Protein AF-A0A965MMC2-F1 (afdb_monomer)

Nearest PDB structures (foldseek):
  4yn8-assembly1_A  TM=6.176E-01  e=1.326E+00  Corynebacterium diphtheriae
  1mdm-assembly1_A  TM=3.564E-01  e=2.985E-01  Homo sapiens
  1h0m-assembly2_D  TM=5.330E-01  e=1.586E+00  Agrobacterium tumefaciens
  8dq1-assembly1_D  TM=5.779E-01  e=2.408E+00  Pseudomonas aeruginosa
  7r3e-assembly1_B  TM=4.944E-01  e=1.408E+00  Pseudomonas aeruginosa PAO1

Foldseek 3Di:
DDPPQVDDLVVLVVCLVVVHDLVVVCVVSVHDSVVSQVSCVVVVSHDDPDDDPDPDDLVVLLVVVVVVDQLCRSQVVRVHDSVVSVCSPVVVVVVVVD

Solvent-accessible surface area (backbone atoms only — not comparable to full-atom values): 5971 Å² total; per-residue (Å²): 133,83,80,81,64,89,71,62,64,68,60,53,51,52,40,50,72,73,64,55,55,56,60,59,54,14,68,74,65,75,46,56,50,66,56,47,52,51,51,27,48,77,69,72,56,57,74,78,80,82,71,80,80,72,95,62,66,41,68,62,54,42,51,45,45,72,72,69,47,51,54,57,60,52,6,61,74,70,76,48,55,40,75,52,44,50,50,39,38,54,54,48,51,61,64,72,78,106

Secondary structure (DSSP, 8-state):
--------HHHHHHHHHTT--HHHHHHHHT--HHHHHHHHHHTT--PPP-PPPPSS-HHHHHHHHHTT--HHHHHHHTTS-HHHHHHHHHHHHHHH--

Mean predicted aligned error: 9.55 Å

pLDDT: mean 83.18, std 10.91, range [36.22, 92.19]

Sequence (98 aa):
MGKKVVLDESVVIGKLKSGARQRDIADEFGVSRQWVSQFAKRNGLGQPKAGRPSRYEHEKIVLMLKGGMSYDDVAVKIGAQSGTAVRAAVGYWKRKAN

Radius of gyration: 21.3 Å; Cα contacts (8 Å, |Δi|>4): 63; chains: 1; bounding box: 50×20×55 Å

Structure (mmCIF, N/CA/C/O backbone):
data_AF-A0A965MMC2-F1
#
_entry.id   AF-A0A965MMC2-F1
#
loop_
_atom_site.group_PDB
_atom_site.id
_atom_site.type_symbol
_atom_site.label_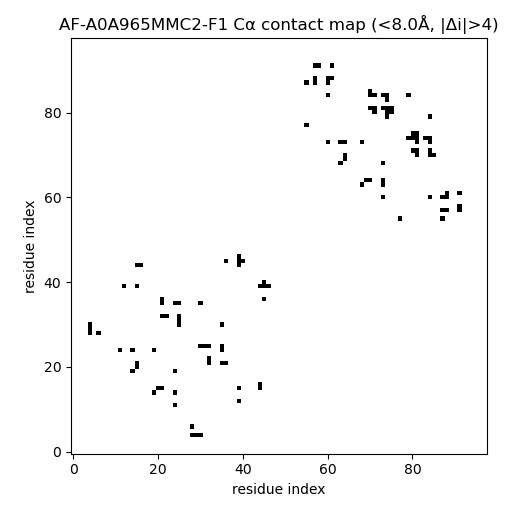atom_id
_atom_site.label_alt_id
_atom_site.label_comp_id
_atom_site.label_asym_id
_atom_site.label_entity_id
_atom_site.label_seq_id
_atom_site.pdbx_PDB_ins_code
_atom_site.Cartn_x
_atom_site.Cartn_y
_atom_site.Cartn_z
_atom_site.occupancy
_atom_site.B_iso_or_equiv
_atom_site.auth_seq_id
_atom_site.auth_comp_id
_atom_site.auth_asym_id
_atom_site.auth_atom_id
_atom_site.pdbx_PDB_model_num
ATOM 1 N N . MET A 1 1 ? -32.605 -4.371 20.340 1.00 36.22 1 MET A N 1
ATOM 2 C CA . MET A 1 1 ? -31.643 -3.754 21.281 1.00 36.22 1 MET A CA 1
ATOM 3 C C . MET A 1 1 ? -30.270 -4.351 21.007 1.00 36.22 1 MET A C 1
ATOM 5 O O . MET A 1 1 ? -30.133 -5.564 21.086 1.00 36.22 1 MET A O 1
ATOM 9 N N . GLY A 1 2 ? -29.299 -3.545 20.569 1.00 49.16 2 GLY A N 1
ATOM 10 C CA . GLY A 1 2 ? -27.952 -4.037 20.255 1.00 49.16 2 GLY A CA 1
ATOM 11 C C . GLY A 1 2 ? -27.238 -4.490 21.526 1.00 49.16 2 GLY A C 1
ATOM 12 O O . GLY A 1 2 ? -27.220 -3.747 22.506 1.00 49.16 2 GLY A O 1
ATOM 13 N N . LYS A 1 3 ? -26.684 -5.709 21.524 1.00 47.81 3 LYS A N 1
ATOM 14 C CA . LYS A 1 3 ? -25.847 -6.218 22.616 1.00 47.81 3 LYS A CA 1
ATOM 15 C C . LYS A 1 3 ? -24.724 -5.206 22.872 1.00 47.81 3 LYS A C 1
ATOM 17 O O . LYS A 1 3 ? -23.904 -4.970 21.989 1.00 47.81 3 LYS A O 1
ATOM 22 N N . LYS A 1 4 ? -24.687 -4.609 24.069 1.00 47.81 4 LYS A N 1
ATOM 23 C CA . LYS A 1 4 ? -23.492 -3.923 24.576 1.00 47.81 4 LYS A CA 1
ATOM 24 C C . LYS A 1 4 ? -22.447 -5.007 24.821 1.00 47.81 4 LYS A C 1
ATOM 26 O O . LYS A 1 4 ? -22.400 -5.594 25.897 1.00 47.81 4 LYS A O 1
ATOM 31 N N . VAL A 1 5 ? -21.670 -5.332 23.793 1.00 59.97 5 VAL A N 1
ATOM 32 C CA . VAL A 1 5 ? -20.431 -6.080 23.987 1.00 59.97 5 VAL A CA 1
ATOM 33 C C . VAL A 1 5 ? -19.530 -5.159 24.801 1.00 59.97 5 VAL A C 1
ATOM 35 O O . VAL A 1 5 ? -19.264 -4.032 24.380 1.00 59.97 5 VAL A O 1
ATOM 38 N N . VAL A 1 6 ? -19.145 -5.594 25.999 1.00 62.88 6 VAL A N 1
ATOM 39 C CA . VAL A 1 6 ? -18.105 -4.924 26.783 1.00 62.88 6 VAL A CA 1
ATOM 40 C C . VAL A 1 6 ? -16.822 -5.098 25.984 1.00 62.88 6 VAL A C 1
ATOM 42 O O . VAL A 1 6 ? -16.230 -6.173 25.958 1.00 62.88 6 VAL A O 1
ATOM 45 N N . LEU A 1 7 ? -16.489 -4.072 25.211 1.00 70.69 7 LEU A N 1
ATOM 46 C CA . LEU A 1 7 ? -15.342 -4.075 24.330 1.00 70.69 7 LEU A CA 1
ATOM 47 C C . LEU A 1 7 ? -14.155 -3.530 25.109 1.00 70.69 7 LEU A C 1
ATOM 49 O O . LEU A 1 7 ? -14.182 -2.377 25.536 1.00 70.69 7 LEU A O 1
ATOM 53 N N . ASP A 1 8 ? -13.120 -4.340 25.282 1.00 84.62 8 ASP A N 1
ATOM 54 C CA . ASP A 1 8 ? -11.869 -3.828 25.816 1.00 84.62 8 ASP A CA 1
ATOM 55 C C . ASP A 1 8 ? -11.118 -3.089 24.700 1.00 84.62 8 ASP A C 1
ATOM 57 O O . ASP A 1 8 ? -10.508 -3.688 23.806 1.00 84.62 8 ASP A O 1
ATOM 61 N N . GLU A 1 9 ? -11.206 -1.760 24.730 1.00 84.19 9 GLU A N 1
ATOM 62 C CA . GLU A 1 9 ? -10.552 -0.872 23.769 1.00 84.19 9 GLU A CA 1
ATOM 63 C C . GLU A 1 9 ? -9.034 -1.107 23.705 1.00 84.19 9 GLU A C 1
ATOM 65 O O . GLU A 1 9 ? -8.440 -0.988 22.629 1.00 84.19 9 GLU A O 1
ATOM 70 N N . SER A 1 10 ? -8.404 -1.514 24.814 1.00 86.12 10 SER A N 1
ATOM 71 C CA . SER A 1 10 ? -6.963 -1.782 24.866 1.00 86.12 10 SER A CA 1
ATOM 72 C C . SER A 1 10 ? -6.572 -2.990 24.010 1.00 86.12 10 SER A C 1
ATOM 74 O O . SER A 1 10 ? -5.575 -2.949 23.280 1.00 86.12 10 SER A O 1
ATOM 76 N N . VAL A 1 11 ? -7.409 -4.031 23.998 1.00 87.44 11 VAL A N 1
ATOM 77 C CA . VAL A 1 11 ? -7.197 -5.242 23.195 1.00 87.44 11 VAL A CA 1
ATOM 78 C C . VAL A 1 11 ? -7.375 -4.934 21.708 1.00 87.44 11 VAL A C 1
ATOM 80 O O . VAL A 1 11 ? -6.593 -5.400 20.873 1.00 87.44 11 VAL A O 1
ATOM 83 N N . VAL A 1 12 ? -8.356 -4.096 21.359 1.00 87.00 12 VAL A N 1
ATOM 84 C CA . VAL A 1 12 ? -8.569 -3.641 19.974 1.00 87.00 12 VAL A CA 1
ATOM 85 C C . VAL A 1 12 ? -7.368 -2.840 19.476 1.00 87.00 12 VAL A C 1
ATOM 87 O O . VAL A 1 12 ? -6.894 -3.075 18.363 1.00 87.00 12 VAL A O 1
ATOM 90 N N . ILE A 1 13 ? -6.829 -1.937 20.300 1.00 89.44 13 ILE A N 1
ATOM 91 C CA . ILE A 1 13 ? -5.601 -1.192 19.989 1.00 89.44 13 ILE A CA 1
ATOM 92 C C . ILE A 1 13 ? -4.427 -2.150 19.773 1.00 89.44 13 ILE A C 1
ATO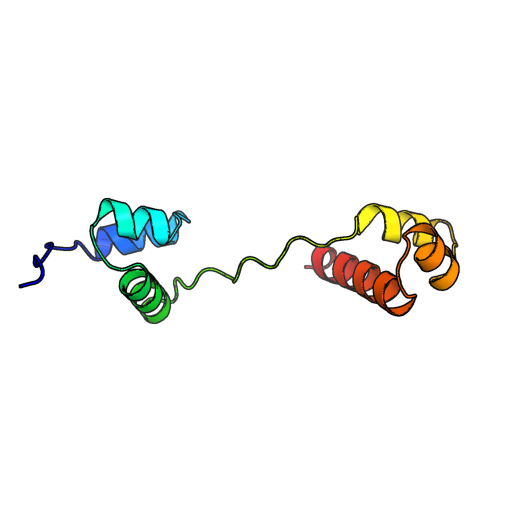M 94 O O . ILE A 1 13 ? -3.702 -2.000 18.788 1.00 89.44 13 ILE A O 1
ATOM 98 N N . GLY A 1 14 ? -4.250 -3.145 20.647 1.00 89.25 14 GLY A N 1
ATOM 99 C CA . GLY A 1 14 ? -3.193 -4.153 20.519 1.00 89.25 14 GLY A CA 1
ATOM 100 C C . GLY A 1 14 ? -3.248 -4.893 19.180 1.00 89.25 14 GLY A C 1
ATOM 101 O O . GLY A 1 14 ? -2.236 -5.002 18.487 1.00 89.25 14 GLY A O 1
ATOM 102 N N . LYS A 1 15 ? -4.444 -5.312 18.759 1.00 88.69 15 LYS A N 1
ATOM 103 C CA . LYS A 1 15 ? -4.658 -5.999 17.473 1.00 88.69 15 LYS A CA 1
ATOM 104 C C . LYS A 1 15 ? -4.479 -5.099 16.258 1.00 88.69 15 LYS A C 1
ATOM 106 O O . LYS A 1 15 ? -3.944 -5.525 15.239 1.00 88.69 15 LYS A O 1
ATOM 111 N N . LEU A 1 16 ? -4.899 -3.841 16.352 1.00 87.75 16 LEU A N 1
ATOM 112 C CA . LEU A 1 16 ? -4.655 -2.869 15.287 1.00 87.75 16 LEU A CA 1
ATOM 113 C C . LEU A 1 16 ? -3.155 -2.597 15.117 1.00 87.75 16 LEU A C 1
ATOM 115 O O . LEU A 1 16 ? -2.683 -2.508 13.984 1.00 87.75 16 LEU A O 1
ATOM 119 N N . LYS A 1 17 ? -2.400 -2.527 16.222 1.00 87.50 17 LYS A N 1
ATOM 120 C CA . LYS A 1 17 ? -0.938 -2.365 16.207 1.00 87.50 17 LYS A CA 1
ATOM 121 C C . LYS A 1 17 ? -0.208 -3.593 15.664 1.00 87.50 17 LYS A C 1
ATOM 123 O O . LYS A 1 17 ? 0.780 -3.424 14.961 1.00 87.50 17 LYS A O 1
ATOM 128 N N . SER A 1 18 ? -0.700 -4.804 15.933 1.00 86.62 18 SER A N 1
ATOM 129 C CA . SER A 1 18 ? -0.127 -6.037 15.369 1.00 86.62 18 SER A CA 1
ATOM 130 C C . SER A 1 18 ? -0.449 -6.244 13.883 1.00 86.62 18 SER A C 1
ATOM 132 O O . SER A 1 18 ? 0.052 -7.184 13.271 1.00 86.62 18 SER A O 1
ATOM 134 N N . GLY A 1 19 ? -1.263 -5.370 13.282 1.00 84.25 19 GLY A N 1
ATOM 135 C CA . GLY A 1 19 ? -1.599 -5.420 11.861 1.00 84.25 19 GLY A CA 1
ATOM 136 C C . GLY A 1 19 ? -2.786 -6.322 11.521 1.00 84.25 19 GLY A C 1
ATOM 137 O O . GLY A 1 19 ? -3.036 -6.557 10.337 1.00 84.25 19 GLY A O 1
ATOM 138 N N . ALA A 1 20 ? -3.548 -6.795 12.515 1.00 86.56 20 ALA A N 1
ATOM 139 C CA . ALA A 1 20 ? -4.751 -7.586 12.274 1.00 86.56 20 ALA A CA 1
ATOM 140 C C . ALA A 1 20 ? -5.753 -6.820 11.393 1.00 86.56 20 ALA A C 1
ATOM 142 O O . ALA A 1 20 ? -5.900 -5.594 11.485 1.00 86.56 20 ALA A O 1
ATOM 143 N N . ARG A 1 21 ? -6.464 -7.535 10.513 1.00 88.31 21 ARG A N 1
ATOM 144 C CA . ARG A 1 21 ? -7.423 -6.884 9.615 1.00 88.31 21 ARG A CA 1
ATOM 145 C C . ARG A 1 21 ? -8.627 -6.416 10.425 1.00 88.31 21 ARG A C 1
ATOM 147 O O . ARG A 1 21 ? -9.177 -7.149 11.237 1.00 88.31 21 ARG A O 1
ATOM 154 N N . GLN A 1 22 ? -9.120 -5.218 10.116 1.00 89.75 22 GLN A N 1
ATOM 155 C CA . GLN A 1 22 ? -10.307 -4.649 10.773 1.00 89.75 22 GLN A CA 1
ATOM 156 C C . GLN A 1 22 ? -11.561 -5.528 10.638 1.00 89.75 22 GLN A C 1
ATOM 158 O O . GLN A 1 22 ? -12.476 -5.410 11.445 1.00 89.75 22 GLN A O 1
ATOM 163 N N . ARG A 1 23 ? -11.621 -6.379 9.601 1.00 89.88 23 ARG A N 1
ATOM 164 C CA . ARG A 1 23 ? -12.688 -7.371 9.430 1.00 89.88 23 ARG A CA 1
ATOM 165 C C . ARG A 1 23 ? -12.620 -8.447 10.510 1.00 89.88 23 ARG A C 1
ATOM 167 O O . ARG A 1 23 ? -13.623 -8.675 11.163 1.00 89.88 23 ARG A O 1
ATOM 174 N N . ASP A 1 24 ? -11.446 -9.021 10.725 1.00 89.94 24 ASP A N 1
ATOM 175 C CA . ASP A 1 24 ? -11.256 -10.109 11.684 1.00 89.94 24 ASP A CA 1
ATOM 176 C C . ASP A 1 24 ? -11.526 -9.607 13.112 1.00 89.94 24 ASP A C 1
ATOM 178 O O . ASP A 1 24 ? -12.226 -10.256 13.879 1.00 89.94 24 ASP A O 1
ATOM 182 N N . ILE A 1 25 ? -11.091 -8.379 13.425 1.00 89.00 25 ILE A N 1
ATOM 183 C CA . ILE A 1 25 ? -11.421 -7.696 14.689 1.00 89.00 25 ILE A CA 1
ATOM 184 C C . ILE A 1 25 ? -12.941 -7.502 14.827 1.00 89.00 25 ILE A C 1
ATOM 186 O O . ILE A 1 25 ? -13.508 -7.717 15.893 1.00 89.00 25 ILE A O 1
ATOM 190 N N . ALA A 1 26 ? -13.625 -7.081 13.764 1.00 90.50 26 ALA A N 1
ATOM 191 C CA . ALA A 1 26 ? -15.071 -6.881 13.805 1.00 90.50 26 ALA A CA 1
ATOM 192 C C . ALA A 1 26 ? -15.828 -8.191 14.073 1.00 90.50 26 ALA A C 1
ATOM 194 O O . ALA A 1 26 ? -16.725 -8.211 14.916 1.00 90.50 26 ALA A O 1
ATOM 195 N N . ASP A 1 27 ? -15.429 -9.266 13.392 1.00 89.81 27 ASP A N 1
ATOM 196 C CA . ASP A 1 27 ? -16.039 -10.589 13.516 1.00 89.81 27 ASP A CA 1
ATOM 197 C C . ASP A 1 27 ? -15.780 -11.188 14.912 1.00 89.81 27 ASP A C 1
ATOM 199 O O . ASP A 1 27 ? -16.695 -11.724 15.533 1.00 89.81 27 ASP A O 1
ATOM 203 N N . GLU A 1 28 ? -14.571 -11.022 15.453 1.00 88.00 28 GLU A N 1
ATOM 204 C CA . GLU A 1 28 ? -14.190 -11.555 16.766 1.00 88.00 28 GLU A CA 1
ATOM 205 C C . GLU A 1 28 ? -14.892 -10.852 17.933 1.00 88.00 28 GLU A C 1
ATOM 207 O O . GLU A 1 28 ? -15.315 -11.497 18.890 1.00 88.00 28 GLU A O 1
ATOM 212 N N . PHE A 1 29 ? -15.047 -9.529 17.856 1.00 86.31 29 PHE A N 1
ATOM 213 C CA . PHE A 1 29 ? -15.680 -8.749 18.921 1.00 86.31 29 PHE A CA 1
ATOM 214 C C . PHE A 1 29 ? -17.170 -8.460 18.677 1.00 86.31 29 PHE A C 1
ATOM 216 O O . PHE A 1 29 ? -17.803 -7.764 19.472 1.00 86.31 29 PHE A O 1
ATOM 223 N N . GLY A 1 30 ? -17.750 -8.957 17.582 1.00 87.12 30 GLY A N 1
ATOM 224 C CA . GLY A 1 30 ? -19.163 -8.750 17.252 1.00 87.12 30 GLY A CA 1
ATOM 225 C C . GLY A 1 30 ? -19.547 -7.280 17.034 1.00 87.12 30 GLY A C 1
ATOM 226 O O 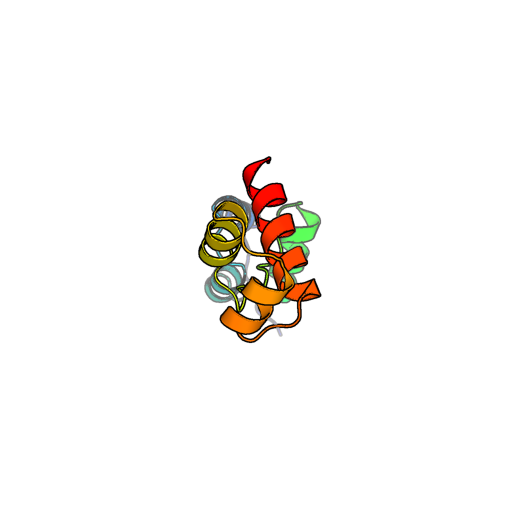. GLY A 1 30 ? -20.687 -6.892 17.296 1.00 87.12 30 GLY A O 1
ATOM 227 N N . VAL A 1 31 ? -18.606 -6.450 16.576 1.00 87.94 31 VAL A N 1
ATOM 228 C CA . VAL A 1 31 ? -18.828 -5.025 16.277 1.00 87.94 31 VAL A CA 1
ATOM 229 C C . VAL A 1 31 ? -18.896 -4.782 14.779 1.00 87.94 31 VAL A C 1
ATOM 231 O O . VAL A 1 31 ? -18.397 -5.556 13.970 1.00 87.94 31 VAL A O 1
ATOM 234 N N . SER A 1 32 ? -19.492 -3.663 14.369 1.00 90.12 32 SER A N 1
ATOM 235 C CA . SER A 1 32 ? -19.477 -3.307 12.951 1.00 90.12 32 SER A CA 1
ATOM 236 C C . SER A 1 32 ? -18.056 -2.961 12.487 1.00 90.12 32 SER A C 1
ATOM 238 O O . SER A 1 32 ? -17.300 -2.265 13.168 1.00 90.12 32 SER A O 1
ATOM 240 N N . ARG A 1 33 ? -17.708 -3.356 11.258 1.00 89.88 33 ARG A N 1
ATOM 241 C CA . ARG A 1 33 ? -16.446 -2.943 10.614 1.00 89.88 33 ARG A CA 1
ATOM 242 C C . ARG A 1 33 ? -16.288 -1.422 10.545 1.00 89.88 33 ARG A C 1
ATOM 244 O O . ARG A 1 33 ? -15.172 -0.911 10.607 1.00 89.88 33 ARG A O 1
ATOM 251 N N . GLN A 1 34 ? -17.398 -0.693 10.418 1.00 90.50 34 GLN A N 1
ATOM 252 C CA . GLN A 1 34 ? -17.401 0.768 10.413 1.00 90.50 34 GLN A CA 1
ATOM 253 C C . GLN A 1 34 ? -16.959 1.335 11.764 1.00 90.50 34 GLN A C 1
ATOM 255 O O . GLN A 1 34 ? -16.170 2.279 11.785 1.00 90.50 34 GLN A O 1
ATOM 260 N N . TRP A 1 35 ? -17.407 0.734 12.870 1.00 92.19 35 TRP A N 1
ATOM 261 C CA . TRP A 1 35 ? -16.963 1.101 14.211 1.00 92.19 35 TRP A CA 1
ATOM 262 C C . TRP A 1 35 ? -15.450 0.902 14.359 1.00 92.19 35 TRP A C 1
ATOM 264 O O . TRP A 1 35 ? -14.754 1.854 14.703 1.00 92.19 35 TRP A O 1
ATOM 274 N N . VAL A 1 36 ? -14.917 -0.265 13.970 1.00 90.44 36 VAL A N 1
ATOM 275 C CA . VAL A 1 36 ? -13.464 -0.546 14.032 1.00 90.44 36 VAL A CA 1
ATOM 276 C C . VAL A 1 36 ? -12.671 0.446 13.178 1.00 90.44 36 VAL A C 1
ATOM 278 O O . VAL A 1 36 ? -11.632 0.947 13.602 1.00 90.44 36 VAL A O 1
ATOM 281 N N . SER A 1 37 ? -13.171 0.787 11.988 1.00 90.31 37 SER A N 1
ATOM 282 C CA . SER A 1 37 ? -12.529 1.766 11.105 1.00 90.31 37 SER A CA 1
ATOM 283 C C . SER A 1 37 ? -12.494 3.172 11.711 1.00 90.31 37 SER A 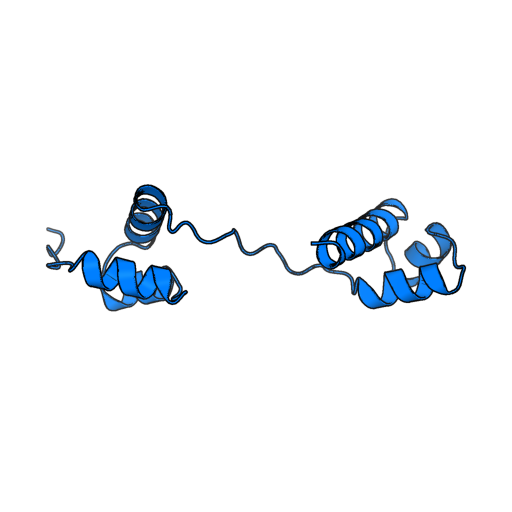C 1
ATOM 285 O O . SER A 1 37 ? -11.469 3.852 11.641 1.00 90.31 37 SER A O 1
ATOM 287 N N . GLN A 1 38 ? -13.593 3.621 12.324 1.00 90.88 38 GLN A N 1
ATOM 288 C CA . GLN A 1 38 ? -13.638 4.911 13.018 1.00 90.88 38 GLN A CA 1
ATOM 289 C C . GLN A 1 38 ? -12.739 4.917 14.253 1.00 90.88 38 GLN A C 1
ATOM 291 O O . GLN A 1 38 ? -12.008 5.882 14.464 1.00 90.88 38 GLN A O 1
ATOM 296 N N . PHE A 1 39 ? -12.752 3.833 15.027 1.00 90.44 39 PHE A N 1
ATOM 297 C CA . PHE A 1 39 ? -11.903 3.658 16.196 1.00 90.44 39 PHE A CA 1
ATOM 298 C C . PHE A 1 39 ? -10.416 3.707 15.818 1.00 90.44 39 PHE A C 1
ATOM 300 O O . PHE A 1 39 ? -9.655 4.475 16.402 1.00 90.44 39 PHE A O 1
ATOM 307 N N . ALA A 1 40 ? -10.011 2.986 14.770 1.00 90.25 40 ALA A N 1
ATOM 308 C CA . ALA A 1 40 ? -8.644 3.018 14.256 1.00 90.25 40 ALA A CA 1
ATOM 309 C C . ALA A 1 40 ? -8.228 4.428 13.807 1.00 90.25 40 ALA A C 1
ATOM 311 O O . ALA A 1 40 ? -7.139 4.881 14.146 1.00 90.25 40 ALA A O 1
ATOM 312 N N . LYS A 1 41 ? -9.102 5.155 13.093 1.00 89.94 41 LYS A N 1
ATOM 313 C CA . LYS A 1 41 ? -8.831 6.540 12.666 1.00 89.94 41 LYS A CA 1
ATOM 314 C C . LYS A 1 41 ? -8.649 7.494 13.844 1.00 89.94 41 LYS A C 1
ATOM 316 O O . LYS A 1 41 ? -7.701 8.270 13.832 1.00 89.94 41 LYS A O 1
ATOM 321 N N . ARG A 1 42 ? -9.528 7.430 14.851 1.00 89.50 42 ARG A N 1
ATOM 322 C CA . ARG A 1 42 ? -9.446 8.275 16.058 1.00 89.50 42 ARG A CA 1
ATOM 323 C C . ARG A 1 42 ? -8.153 8.045 16.839 1.00 89.50 42 ARG A C 1
ATOM 325 O O . ARG A 1 42 ? -7.618 8.988 17.400 1.00 89.50 42 ARG A O 1
ATOM 332 N N . ASN A 1 43 ? -7.641 6.817 16.818 1.00 88.62 43 ASN A N 1
ATOM 333 C CA . ASN A 1 43 ? -6.407 6.431 17.500 1.00 88.62 43 ASN A CA 1
ATOM 334 C C . ASN A 1 43 ? -5.146 6.542 16.619 1.00 88.62 43 ASN A C 1
ATOM 336 O O . ASN A 1 43 ? -4.086 6.070 17.018 1.00 88.62 43 ASN A O 1
ATOM 340 N N . GLY A 1 44 ? -5.236 7.101 15.405 1.00 88.19 44 GLY A N 1
ATOM 341 C CA . GLY A 1 44 ? -4.086 7.214 14.495 1.00 88.19 44 GLY A CA 1
ATOM 342 C C . GLY A 1 44 ? -3.572 5.878 13.935 1.00 88.19 44 GLY A C 1
ATOM 343 O O . GLY A 1 44 ? -2.530 5.837 13.293 1.00 88.19 44 GLY A O 1
ATOM 344 N N . LEU A 1 45 ? -4.317 4.786 14.120 1.00 86.94 45 LEU A N 1
ATOM 345 C CA . LEU A 1 45 ? -4.001 3.427 13.655 1.00 86.94 45 LEU A CA 1
ATOM 346 C C . LEU A 1 45 ? -4.668 3.117 12.307 1.00 86.94 45 LEU A C 1
ATOM 348 O O . LEU A 1 45 ? -5.005 1.972 11.995 1.00 86.94 45 LEU A O 1
ATOM 352 N N . GLY A 1 46 ? -4.935 4.154 11.513 1.00 75.50 46 GLY A N 1
ATOM 353 C CA . GLY A 1 46 ? -5.500 3.995 10.182 1.00 75.50 46 GLY A CA 1
ATOM 354 C C . GLY A 1 46 ? -4.535 3.208 9.302 1.00 75.50 46 GLY A C 1
ATOM 355 O O . GLY A 1 46 ? -3.446 3.687 9.003 1.00 75.50 46 GLY A O 1
ATOM 356 N N . GLN A 1 47 ? -4.932 2.012 8.865 1.00 71.38 47 GLN A N 1
ATOM 357 C CA . GLN A 1 47 ? -4.100 1.258 7.935 1.00 71.38 47 GLN A CA 1
ATOM 358 C C . GLN A 1 47 ? -4.049 1.961 6.570 1.00 71.38 47 GLN A C 1
ATOM 360 O O . GLN A 1 47 ? -5.080 2.469 6.103 1.00 71.38 47 GLN A O 1
ATOM 365 N N . PRO A 1 48 ? -2.876 1.986 5.909 1.00 68.25 48 PRO A N 1
ATOM 366 C CA . PRO A 1 48 ? -2.772 2.489 4.552 1.00 68.25 48 PRO A CA 1
ATOM 367 C C . PRO A 1 48 ? -3.733 1.711 3.656 1.00 68.25 48 PRO A C 1
ATOM 369 O O . PRO A 1 48 ? -3.878 0.491 3.767 1.00 68.25 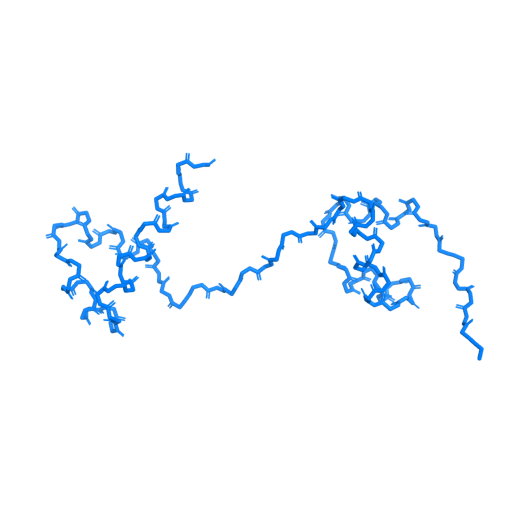48 PRO A O 1
ATOM 372 N N . LYS A 1 49 ? -4.433 2.427 2.771 1.00 70.75 49 LYS A N 1
ATOM 373 C CA . LYS A 1 49 ? -5.341 1.785 1.821 1.00 70.75 49 LYS A CA 1
ATOM 374 C C . LYS A 1 49 ? -4.530 0.796 0.991 1.00 70.75 49 LYS A C 1
ATOM 376 O O . LYS A 1 49 ? -3.602 1.204 0.295 1.00 70.75 49 LYS A O 1
ATOM 381 N N . ALA A 1 50 ? -4.910 -0.479 1.039 1.00 69.75 50 ALA A N 1
ATOM 382 C CA . ALA A 1 50 ? -4.394 -1.461 0.104 1.00 69.75 50 ALA A CA 1
ATOM 383 C C . ALA A 1 50 ? -4.720 -0.971 -1.315 1.00 69.75 50 ALA A C 1
ATOM 385 O O . ALA A 1 50 ? -5.888 -0.860 -1.699 1.00 69.75 50 ALA A O 1
ATOM 386 N N . GLY A 1 51 ? -3.684 -0.595 -2.065 1.00 73.19 51 GLY A N 1
ATOM 387 C CA . GLY A 1 51 ? -3.824 -0.285 -3.479 1.00 73.19 51 GLY A CA 1
ATOM 388 C C . GLY A 1 51 ? -4.269 -1.533 -4.235 1.00 73.19 51 GLY A C 1
ATOM 389 O O . GLY A 1 51 ? -3.989 -2.658 -3.820 1.00 73.19 51 GLY A O 1
ATOM 390 N N . ARG A 1 52 ? -4.958 -1.348 -5.365 1.00 77.12 52 ARG A N 1
ATOM 391 C CA . ARG A 1 52 ? -5.181 -2.471 -6.280 1.00 77.12 52 ARG A CA 1
ATOM 392 C C . ARG A 1 52 ? -3.819 -2.970 -6.778 1.00 77.12 52 ARG A C 1
ATOM 394 O O . ARG A 1 52 ? -2.959 -2.129 -7.066 1.00 77.12 52 ARG A O 1
ATOM 401 N N . PRO A 1 53 ? -3.613 -4.294 -6.888 1.00 78.06 53 PRO A N 1
ATOM 402 C CA . PRO A 1 53 ? -2.412 -4.816 -7.521 1.00 78.06 53 PRO A CA 1
ATOM 403 C C . PRO A 1 53 ? -2.309 -4.239 -8.934 1.00 78.06 53 PRO A C 1
ATOM 405 O O . PRO A 1 53 ? -3.320 -4.042 -9.616 1.00 78.06 53 PRO A O 1
ATOM 408 N N . SER A 1 54 ? -1.088 -3.911 -9.353 1.00 81.12 54 SER A N 1
ATOM 409 C CA . SER A 1 54 ? -0.881 -3.424 -10.713 1.00 81.12 54 SER A CA 1
ATOM 410 C C . SER A 1 54 ? -1.206 -4.535 -11.701 1.00 81.12 54 SER A C 1
ATOM 412 O O . SER A 1 54 ? -0.854 -5.690 -11.476 1.00 81.12 54 SER A O 1
ATOM 414 N N . ARG A 1 55 ? -1.837 -4.171 -12.819 1.00 82.56 55 ARG A N 1
ATOM 415 C CA . ARG A 1 55 ? -2.047 -5.083 -13.948 1.00 82.56 55 ARG A CA 1
ATOM 416 C C . ARG A 1 55 ? -0.726 -5.484 -14.612 1.00 82.56 55 ARG A C 1
ATOM 418 O O . ARG A 1 55 ? -0.679 -6.501 -15.292 1.00 82.56 55 ARG A O 1
ATOM 425 N N . TYR A 1 56 ? 0.322 -4.680 -14.437 1.00 85.25 56 TYR A N 1
ATOM 426 C CA . TYR A 1 56 ? 1.589 -4.851 -15.131 1.00 85.25 56 TYR A CA 1
ATOM 427 C C . TYR A 1 56 ? 2.717 -5.225 -14.181 1.00 85.25 56 TYR A C 1
ATOM 429 O O . TYR A 1 56 ? 2.850 -4.675 -13.084 1.00 85.25 56 TYR A O 1
ATOM 437 N N . GLU A 1 57 ? 3.587 -6.103 -14.663 1.00 86.69 57 GLU A N 1
ATOM 438 C CA . GLU A 1 57 ? 4.831 -6.452 -13.996 1.00 86.69 57 GLU A CA 1
ATOM 439 C C . GLU A 1 57 ? 5.854 -5.325 -14.178 1.00 86.69 57 GLU A C 1
ATOM 441 O O . GLU A 1 57 ? 6.534 -5.213 -15.200 1.00 86.69 57 GLU A O 1
ATOM 446 N N . HIS A 1 58 ? 5.950 -4.453 -13.175 1.00 86.50 58 HIS A N 1
ATOM 447 C CA . HIS A 1 58 ? 6.821 -3.279 -13.235 1.00 86.50 58 HIS A CA 1
ATOM 448 C C . HIS A 1 58 ? 8.306 -3.633 -13.389 1.00 86.50 58 HIS A C 1
ATOM 450 O O . HIS A 1 58 ? 9.040 -2.894 -14.037 1.00 86.50 58 HIS A O 1
ATOM 456 N N . GLU A 1 59 ? 8.744 -4.769 -12.845 1.00 86.88 59 GLU A N 1
ATOM 457 C CA . GLU A 1 59 ? 10.128 -5.236 -12.974 1.00 86.88 59 GLU A CA 1
ATOM 458 C C . GLU A 1 59 ? 10.489 -5.553 -14.424 1.00 86.88 59 GLU A C 1
ATOM 460 O O . GLU A 1 59 ? 11.524 -5.095 -14.909 1.00 86.88 59 GLU A O 1
ATOM 465 N N . LYS A 1 60 ? 9.600 -6.249 -15.147 1.00 88.44 60 LYS A N 1
ATOM 466 C CA . LYS A 1 60 ? 9.780 -6.542 -16.574 1.00 88.44 60 LYS A CA 1
ATOM 467 C C . LYS A 1 60 ? 9.858 -5.259 -17.401 1.00 88.44 60 LYS A C 1
ATOM 469 O O . LYS A 1 60 ? 10.738 -5.139 -18.246 1.00 88.44 60 LYS A O 1
ATOM 474 N N . ILE A 1 61 ? 8.991 -4.282 -17.125 1.00 89.44 61 ILE A N 1
ATOM 475 C CA . ILE A 1 61 ? 8.988 -2.974 -17.807 1.00 89.44 61 ILE A CA 1
ATOM 476 C C . ILE A 1 61 ? 10.320 -2.247 -17.597 1.00 89.44 61 ILE A C 1
ATOM 478 O O . ILE A 1 61 ? 10.931 -1.774 -18.551 1.00 89.44 61 ILE A O 1
ATOM 482 N N . VAL A 1 62 ? 10.804 -2.194 -16.355 1.00 89.06 62 VAL A N 1
ATOM 483 C CA . VAL A 1 62 ? 12.072 -1.531 -16.025 1.00 89.06 62 VAL A CA 1
ATOM 484 C C . 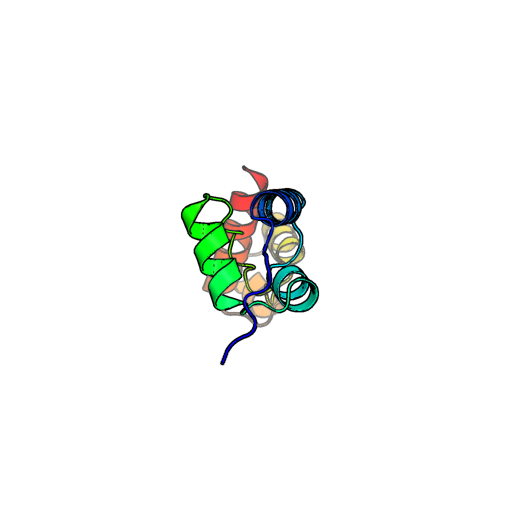VAL A 1 62 ? 13.262 -2.259 -16.645 1.00 89.06 62 VAL A C 1
ATOM 486 O O . VAL A 1 62 ? 14.196 -1.600 -17.096 1.00 89.06 62 VAL A O 1
ATOM 489 N N . LEU A 1 63 ? 13.238 -3.592 -16.705 1.00 91.12 63 LEU A N 1
ATOM 490 C CA . LEU A 1 63 ? 14.288 -4.374 -17.357 1.00 91.12 63 LEU A CA 1
ATOM 491 C C . LEU A 1 63 ? 14.367 -4.072 -18.860 1.00 91.12 63 LEU A C 1
ATOM 493 O O . LEU A 1 63 ? 15.461 -3.865 -19.375 1.00 91.12 63 LEU A O 1
ATOM 497 N N . MET A 1 64 ? 13.223 -3.984 -19.547 1.00 90.31 64 MET A N 1
ATOM 498 C CA . MET A 1 64 ? 13.184 -3.640 -20.975 1.00 90.31 64 MET A CA 1
ATOM 499 C C . MET A 1 64 ? 13.717 -2.228 -21.240 1.00 90.31 64 MET A C 1
ATOM 501 O O . MET A 1 64 ? 14.514 -2.039 -22.155 1.00 90.31 64 MET A O 1
ATOM 505 N N . LEU A 1 65 ? 13.346 -1.256 -20.399 1.00 88.94 65 LEU A N 1
ATOM 506 C CA . LEU A 1 65 ? 13.850 0.119 -20.502 1.00 88.94 65 LEU A CA 1
ATOM 507 C C . LEU A 1 65 ? 15.359 0.200 -20.241 1.00 88.94 65 LEU A C 1
ATOM 509 O O . LEU A 1 65 ? 16.075 0.897 -20.952 1.00 88.94 65 LEU A O 1
ATOM 513 N N . LYS A 1 66 ? 15.871 -0.550 -19.256 1.00 89.00 66 LYS A N 1
ATOM 514 C CA . LYS A 1 66 ? 17.320 -0.655 -19.010 1.00 89.00 66 LYS A CA 1
ATOM 515 C C . LYS A 1 66 ? 18.071 -1.313 -20.166 1.00 89.00 66 LYS A C 1
ATOM 517 O O . LYS A 1 66 ? 19.234 -0.996 -20.375 1.00 89.00 66 LYS A O 1
ATOM 522 N N . GLY A 1 67 ? 17.409 -2.197 -20.910 1.00 89.88 67 GLY A N 1
ATOM 523 C CA . GLY A 1 67 ? 17.925 -2.787 -22.144 1.00 89.88 67 GLY A CA 1
ATOM 524 C C . GLY A 1 67 ? 17.946 -1.830 -23.341 1.00 89.88 67 GLY A C 1
ATOM 525 O O . GLY A 1 67 ? 18.276 -2.268 -24.437 1.00 89.88 67 GLY A O 1
ATOM 526 N N . GLY A 1 68 ? 17.582 -0.555 -23.157 1.00 91.31 68 GLY A N 1
ATOM 527 C CA . GLY A 1 68 ? 17.612 0.468 -24.204 1.00 91.31 68 GLY A CA 1
ATOM 528 C C . GLY A 1 68 ? 16.356 0.535 -25.073 1.00 91.31 68 GLY A C 1
ATOM 529 O O . GLY A 1 68 ? 16.349 1.287 -26.044 1.00 91.31 68 GLY A O 1
ATOM 530 N N . MET A 1 69 ? 15.291 -0.212 -24.751 1.00 89.69 69 MET A N 1
ATOM 531 C CA . MET A 1 69 ? 14.018 -0.073 -25.469 1.00 89.69 69 MET A CA 1
ATOM 532 C C . MET A 1 69 ? 13.377 1.283 -25.182 1.00 89.69 69 MET A C 1
ATOM 534 O O . MET A 1 69 ? 13.412 1.774 -24.050 1.00 89.69 69 MET A O 1
ATOM 538 N N . SER A 1 70 ? 12.733 1.858 -26.199 1.00 90.94 70 SER A N 1
ATOM 539 C CA . SER A 1 70 ? 11.932 3.062 -26.018 1.00 90.94 70 SER A CA 1
ATOM 540 C C . SER A 1 70 ? 10.655 2.756 -25.226 1.00 90.94 70 SER A C 1
ATOM 542 O O . SER A 1 70 ? 10.191 1.615 -25.147 1.00 90.94 70 SER A O 1
ATOM 544 N N . TYR A 1 71 ? 10.047 3.788 -24.638 1.00 87.94 71 TYR A N 1
ATOM 545 C CA . TYR A 1 71 ? 8.776 3.630 -23.927 1.00 87.94 71 TYR A CA 1
ATOM 546 C C . TYR A 1 71 ? 7.645 3.130 -24.833 1.00 87.94 71 TYR A C 1
ATOM 548 O O . TYR A 1 71 ? 6.770 2.410 -24.348 1.00 87.94 71 TYR A O 1
ATOM 556 N N . ASP A 1 72 ? 7.669 3.482 -26.120 1.00 90.56 72 ASP A N 1
ATOM 557 C CA . ASP A 1 72 ? 6.663 3.056 -27.093 1.00 90.56 72 ASP A CA 1
ATOM 558 C C . ASP A 1 72 ? 6.810 1.565 -27.416 1.00 90.56 72 ASP A C 1
ATOM 560 O O . ASP A 1 72 ? 5.825 0.826 -27.363 1.00 90.56 72 ASP A O 1
ATOM 564 N N . ASP A 1 73 ? 8.040 1.085 -27.612 1.00 89.69 73 ASP A N 1
ATOM 565 C CA . ASP A 1 73 ? 8.307 -0.336 -27.876 1.00 89.69 73 ASP A CA 1
ATOM 566 C C . ASP A 1 73 ? 7.903 -1.218 -26.692 1.00 89.69 73 ASP A C 1
ATOM 568 O O . ASP A 1 73 ? 7.281 -2.274 -26.850 1.00 89.69 73 ASP A O 1
ATOM 572 N N . VAL A 1 74 ? 8.215 -0.766 -25.473 1.00 90.81 74 VAL A N 1
ATOM 573 C CA . VAL A 1 74 ? 7.813 -1.465 -24.248 1.00 90.81 74 VAL A CA 1
ATOM 574 C C . VAL A 1 74 ? 6.295 -1.502 -24.127 1.00 90.81 74 VAL A C 1
ATOM 576 O O . VAL A 1 74 ? 5.744 -2.537 -23.760 1.00 90.81 74 VAL A O 1
ATOM 579 N N . ALA A 1 75 ? 5.613 -0.406 -24.455 1.00 89.50 75 ALA A N 1
ATOM 580 C CA . ALA A 1 75 ? 4.162 -0.308 -24.386 1.00 89.50 75 ALA A CA 1
ATOM 581 C C . ALA A 1 75 ? 3.462 -1.263 -25.358 1.00 89.50 75 ALA A C 1
ATOM 583 O O . ALA A 1 75 ? 2.558 -1.991 -24.943 1.00 89.50 75 ALA A O 1
ATOM 584 N N . VAL A 1 76 ? 3.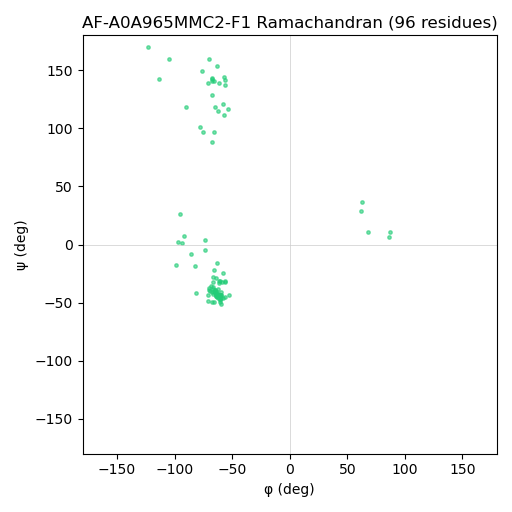939 -1.346 -26.603 1.00 91.44 76 VAL A N 1
ATOM 585 C CA . VAL A 1 76 ? 3.464 -2.335 -27.584 1.00 91.44 76 VAL A CA 1
ATOM 586 C C . VAL A 1 76 ? 3.665 -3.753 -27.050 1.00 91.44 76 VAL A C 1
ATOM 588 O O . VAL A 1 76 ? 2.738 -4.562 -27.066 1.00 91.44 76 VAL A O 1
ATOM 591 N N . LYS A 1 77 ? 4.843 -4.045 -26.488 1.00 89.94 77 LYS A N 1
ATOM 592 C CA . LYS A 1 77 ? 5.193 -5.384 -25.993 1.00 89.94 77 LYS A CA 1
ATOM 593 C C . LYS A 1 77 ? 4.365 -5.840 -24.790 1.00 89.94 77 LYS A C 1
ATOM 595 O O . LYS A 1 77 ? 4.098 -7.030 -24.651 1.00 89.94 77 LYS A O 1
ATOM 600 N N . ILE A 1 78 ? 3.953 -4.914 -23.926 1.00 87.56 78 ILE A N 1
ATOM 601 C CA . ILE A 1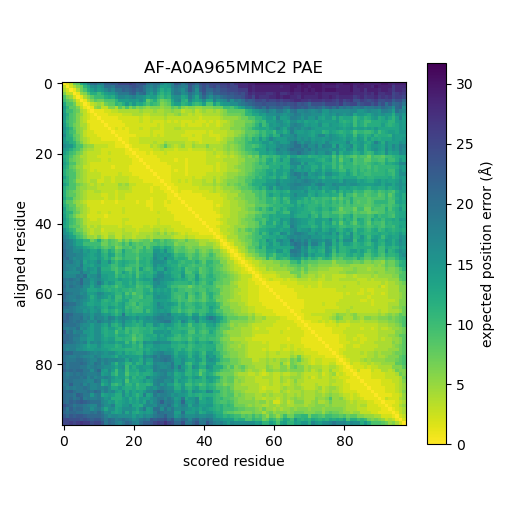 78 ? 3.096 -5.205 -22.763 1.00 87.56 78 ILE A CA 1
ATOM 602 C C . ILE A 1 78 ? 1.599 -5.012 -23.055 1.00 87.56 78 ILE A C 1
ATOM 604 O O . ILE A 1 78 ? 0.782 -5.170 -22.146 1.00 87.56 78 ILE A O 1
ATOM 608 N N . GLY A 1 79 ? 1.231 -4.646 -24.288 1.00 88.44 79 GLY A N 1
ATOM 609 C CA . GLY A 1 79 ? -0.156 -4.378 -24.676 1.00 88.44 79 GLY A CA 1
ATOM 610 C C . GLY A 1 79 ? -0.777 -3.192 -23.930 1.00 88.44 79 GLY A C 1
ATOM 611 O O . GLY A 1 79 ? -1.951 -3.240 -23.561 1.00 88.44 79 GLY A O 1
ATOM 612 N N . ALA A 1 80 ? 0.007 -2.148 -23.656 1.00 87.69 80 ALA A N 1
ATOM 613 C CA . ALA A 1 80 ? -0.434 -0.944 -22.959 1.00 87.69 80 ALA A CA 1
ATOM 614 C C . ALA A 1 80 ? -0.187 0.319 -23.793 1.00 87.69 80 ALA A C 1
ATOM 616 O O . ALA A 1 80 ? 0.510 0.306 -24.799 1.00 87.69 80 ALA A O 1
ATOM 617 N N . GLN A 1 81 ? -0.736 1.446 -23.342 1.00 87.94 81 GLN A N 1
ATOM 618 C CA . GLN A 1 81 ? -0.378 2.758 -23.886 1.00 87.94 81 GLN A CA 1
ATOM 619 C C . GLN A 1 81 ? 0.987 3.210 -23.348 1.00 87.94 81 GLN A C 1
ATOM 621 O O . GLN A 1 81 ? 1.313 2.932 -22.192 1.00 87.94 81 GLN A O 1
ATOM 626 N N . SER A 1 82 ? 1.742 3.982 -24.130 1.00 83.50 82 SER A N 1
ATOM 627 C CA . SER A 1 82 ? 3.082 4.485 -23.775 1.00 83.50 82 SER A CA 1
ATOM 628 C C . SER A 1 82 ? 3.134 5.203 -22.425 1.00 83.50 82 SER A C 1
ATOM 630 O O . SER A 1 82 ? 3.952 4.878 -21.561 1.00 83.50 82 SER A O 1
ATOM 632 N N . GLY A 1 83 ? 2.153 6.063 -22.138 1.00 86.06 83 GLY A N 1
ATOM 633 C CA . GLY A 1 83 ? 2.020 6.723 -20.832 1.00 86.06 83 GLY A CA 1
ATOM 634 C C . GLY A 1 83 ? 1.775 5.774 -19.644 1.00 86.06 83 GLY A C 1
ATOM 635 O O . GLY A 1 83 ? 1.923 6.172 -18.487 1.00 86.06 83 GLY A O 1
ATOM 636 N N . THR A 1 84 ? 1.390 4.521 -19.891 1.00 84.50 84 THR A N 1
ATOM 637 C CA . THR A 1 84 ? 1.266 3.476 -18.860 1.00 84.50 84 THR A CA 1
ATOM 638 C C . THR A 1 84 ? 2.620 2.852 -18.544 1.00 84.50 84 THR A C 1
ATOM 640 O O . THR A 1 84 ? 2.938 2.686 -17.366 1.00 84.50 84 THR A O 1
ATOM 643 N N . ALA A 1 85 ? 3.445 2.586 -19.562 1.00 81.38 85 ALA A N 1
ATOM 644 C CA . ALA A 1 85 ? 4.814 2.103 -19.381 1.00 81.38 85 ALA A CA 1
ATOM 645 C C . ALA A 1 85 ? 5.663 3.118 -18.592 1.00 81.38 85 ALA A C 1
ATOM 647 O O . ALA A 1 85 ? 6.333 2.749 -17.627 1.00 81.38 85 ALA A O 1
ATOM 648 N N . VAL A 1 86 ? 5.535 4.412 -18.915 1.00 85.06 86 VAL A N 1
ATOM 649 C CA . VAL A 1 86 ? 6.195 5.506 -18.177 1.00 85.06 86 VAL A CA 1
ATOM 650 C C . VAL A 1 86 ? 5.770 5.522 -16.706 1.00 85.06 86 VAL A C 1
ATOM 652 O O . VAL A 1 86 ? 6.612 5.511 -15.808 1.00 85.06 86 VAL A O 1
ATOM 655 N N . ARG A 1 87 ? 4.459 5.503 -16.426 1.00 86.19 87 ARG A N 1
ATOM 656 C CA . ARG A 1 87 ? 3.942 5.525 -15.045 1.00 86.19 87 ARG A CA 1
ATOM 657 C C . ARG A 1 87 ? 4.369 4.301 -14.237 1.00 86.19 87 ARG A C 1
ATOM 659 O O . ARG A 1 87 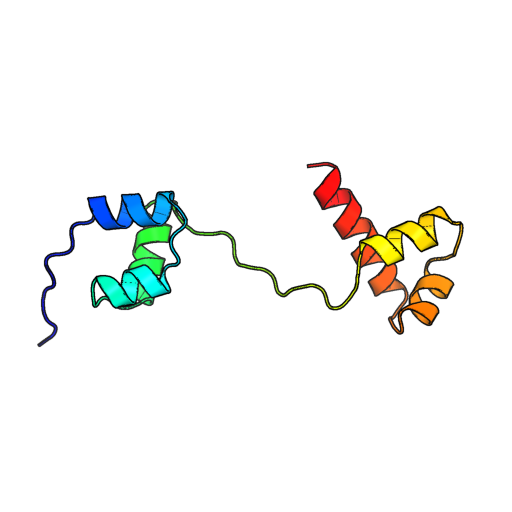? 4.691 4.439 -13.056 1.00 86.19 87 ARG A O 1
ATOM 666 N N . ALA A 1 88 ? 4.397 3.127 -14.862 1.00 84.12 88 ALA A N 1
ATOM 667 C CA . ALA A 1 88 ? 4.871 1.896 -14.241 1.00 84.12 88 ALA A CA 1
ATOM 668 C C . ALA A 1 88 ? 6.358 1.984 -13.856 1.00 84.12 88 ALA A C 1
ATOM 670 O O . ALA A 1 88 ? 6.711 1.655 -12.721 1.00 84.12 88 ALA A O 1
ATOM 671 N N . ALA A 1 89 ? 7.207 2.492 -14.755 1.00 82.38 89 ALA A N 1
ATOM 672 C CA . ALA A 1 89 ? 8.639 2.660 -14.510 1.00 82.38 89 ALA A CA 1
ATOM 673 C C . ALA A 1 89 ? 8.927 3.704 -13.415 1.00 82.38 89 ALA A C 1
ATOM 675 O O . ALA A 1 89 ? 9.606 3.404 -12.431 1.00 82.38 89 ALA A O 1
ATOM 676 N N . VAL A 1 90 ? 8.326 4.896 -13.514 1.00 83.38 90 VAL A N 1
ATOM 677 C CA . VAL A 1 90 ? 8.465 5.966 -12.506 1.00 83.38 90 VAL A CA 1
ATOM 678 C C . VAL A 1 90 ? 7.964 5.501 -11.138 1.00 83.38 90 VAL A C 1
ATOM 680 O O . VAL A 1 90 ? 8.610 5.734 -10.115 1.00 83.38 90 VAL A O 1
ATOM 683 N N . GLY A 1 91 ? 6.821 4.813 -11.102 1.00 83.06 91 GLY A N 1
ATOM 684 C CA . GLY A 1 91 ? 6.259 4.271 -9.868 1.00 83.06 91 GLY A CA 1
ATOM 685 C C . GLY A 1 91 ? 7.111 3.162 -9.247 1.00 83.06 91 GLY A C 1
ATOM 686 O O . GLY A 1 91 ? 7.065 2.966 -8.034 1.00 83.06 91 GLY A O 1
ATOM 687 N N . TYR A 1 92 ? 7.873 2.411 -10.043 1.00 82.81 92 TYR A N 1
ATOM 688 C CA . TYR A 1 92 ? 8.844 1.445 -9.531 1.00 82.81 92 TYR A CA 1
ATOM 689 C C . TYR A 1 92 ? 10.046 2.151 -8.891 1.00 82.81 92 TYR A C 1
ATOM 691 O O . TYR A 1 92 ? 10.376 1.856 -7.745 1.00 82.81 92 TYR A O 1
ATOM 699 N N . TRP A 1 93 ? 10.643 3.140 -9.562 1.00 81.31 93 TRP A N 1
ATOM 700 C CA . TRP A 1 93 ? 11.798 3.870 -9.022 1.00 81.31 93 TRP A CA 1
ATOM 701 C C . TRP A 1 93 ? 11.472 4.655 -7.752 1.00 81.31 93 TRP A C 1
ATOM 703 O O . TRP A 1 93 ? 12.219 4.564 -6.783 1.00 81.31 93 TRP A O 1
ATOM 713 N N . LYS A 1 94 ? 10.315 5.330 -7.692 1.00 80.44 94 LYS A N 1
ATOM 714 C CA . LYS A 1 94 ? 9.867 6.035 -6.474 1.00 80.44 94 LYS A CA 1
ATOM 715 C C . LYS A 1 94 ? 9.712 5.120 -5.257 1.00 80.44 94 LYS A C 1
ATOM 717 O O . LYS A 1 94 ? 9.908 5.575 -4.141 1.00 80.44 94 LYS A O 1
ATOM 722 N N . ARG A 1 95 ? 9.338 3.853 -5.464 1.00 77.44 95 ARG A N 1
ATOM 723 C CA . ARG A 1 95 ? 9.181 2.867 -4.382 1.00 77.44 95 ARG A CA 1
ATOM 724 C C . ARG A 1 95 ? 10.489 2.221 -3.940 1.00 77.44 95 ARG A C 1
ATOM 726 O O . ARG A 1 95 ? 10.497 1.624 -2.880 1.00 77.44 95 ARG A O 1
ATOM 733 N N . LYS A 1 96 ? 11.540 2.287 -4.761 1.00 74.62 96 LYS A N 1
ATOM 734 C CA . LYS A 1 96 ? 12.857 1.708 -4.455 1.00 74.62 96 LYS A CA 1
ATOM 735 C C . LYS A 1 96 ? 13.851 2.745 -3.916 1.00 74.62 96 LYS A C 1
ATOM 737 O O . LYS A 1 96 ? 14.872 2.369 -3.360 1.00 74.62 96 LYS A O 1
ATOM 742 N N . ALA A 1 97 ? 13.572 4.032 -4.129 1.00 63.84 97 ALA A N 1
ATOM 743 C CA . ALA A 1 97 ? 14.346 5.154 -3.594 1.00 63.84 97 ALA A CA 1
ATOM 744 C C . ALA A 1 97 ? 13.920 5.577 -2.172 1.00 63.84 97 ALA A C 1
ATOM 746 O O . ALA A 1 97 ? 14.577 6.427 -1.581 1.00 63.84 97 ALA A O 1
ATOM 747 N N . ASN A 1 98 ? 12.821 5.014 -1.666 1.00 50.62 98 ASN A N 1
ATOM 748 C CA . ASN A 1 98 ? 12.266 5.197 -0.323 1.00 50.62 98 ASN A CA 1
ATOM 749 C C . ASN A 1 98 ? 12.391 3.870 0.427 1.00 50.62 98 ASN A C 1
ATOM 751 O O . ASN A 1 98 ? 12.578 3.902 1.658 1.00 50.62 98 ASN A O 1
#